Protein AF-A0A0V0GHE1-F1 (afdb_monomer_lite)

pLDDT: mean 73.99, std 7.63, range [57.22, 85.5]

Foldseek 3Di:
DVVVVVVVVVCVVVVNPDPQAPDEDEDDPPDDPVVVVCVVSVHYYDDPQDQDVNDGDPDDD

Radius of gyration: 13.26 Å; chains: 1; bounding box: 31×23×30 Å

Secondary structure (DSSP, 8-state):
-HHHHHHHHHHHHTT----GGG-EE---TT---HHHHHHHHT-EE--SSEEETTEEET---

Sequence (61 aa):
MLRIIFILARSNISGLHINWTKIYLYPVEGVIPLHSLARIIGGKVGVLPTEYLRMPLGAKS

Structure (mmCIF, N/CA/C/O backbone):
data_AF-A0A0V0GHE1-F1
#
_entry.id   AF-A0A0V0GHE1-F1
#
loop_
_atom_site.group_PDB
_atom_site.id
_atom_site.type_symbol
_atom_site.label_atom_id
_atom_site.label_alt_id
_atom_site.label_comp_id
_atom_site.label_asym_id
_atom_site.label_entity_id
_atom_site.label_seq_id
_atom_site.pdbx_PDB_ins_code
_atom_site.Cartn_x
_atom_site.Cartn_y
_atom_site.Cartn_z
_atom_site.occupancy
_atom_site.B_iso_or_equiv
_atom_site.auth_seq_id
_atom_site.auth_comp_id
_atom_site.auth_asym_id
_atom_site.auth_atom_id
_atom_site.pdbx_PDB_model_num
ATOM 1 N N . MET A 1 1 ? 5.979 13.896 1.988 1.00 57.62 1 MET A N 1
ATOM 2 C CA . MET A 1 1 ? 6.453 13.968 0.586 1.00 57.62 1 MET A CA 1
ATOM 3 C C . MET A 1 1 ? 7.877 13.426 0.437 1.00 57.62 1 MET A C 1
ATOM 5 O O . MET A 1 1 ? 8.033 12.400 -0.210 1.00 57.62 1 MET A O 1
ATOM 9 N N . LEU A 1 2 ? 8.891 13.996 1.107 1.00 57.22 2 LEU A N 1
ATOM 10 C CA . LEU A 1 2 ? 10.304 13.604 0.927 1.00 57.22 2 LEU A CA 1
ATOM 11 C C . LEU A 1 2 ? 10.610 12.110 1.197 1.00 57.22 2 LE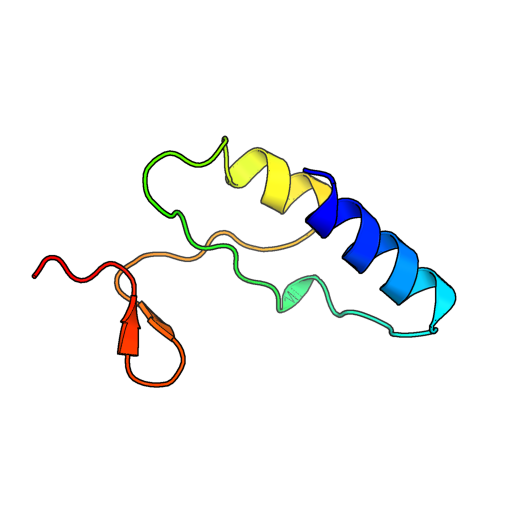U A C 1
ATOM 13 O O . LEU A 1 2 ? 11.299 11.472 0.410 1.00 57.22 2 LEU A O 1
ATOM 17 N N . ARG A 1 3 ? 10.036 11.511 2.254 1.00 60.03 3 ARG A N 1
ATOM 18 C CA . ARG A 1 3 ? 10.254 10.085 2.601 1.00 60.03 3 ARG A CA 1
ATOM 19 C C . ARG A 1 3 ? 9.759 9.104 1.529 1.00 60.03 3 ARG A C 1
ATOM 21 O O . ARG A 1 3 ? 10.389 8.076 1.324 1.00 60.03 3 ARG A O 1
ATOM 28 N N . ILE A 1 4 ? 8.667 9.429 0.834 1.00 63.22 4 ILE A N 1
ATOM 29 C CA . ILE A 1 4 ? 8.096 8.573 -0.222 1.00 63.22 4 ILE A CA 1
ATOM 30 C C . ILE A 1 4 ? 9.020 8.580 -1.445 1.00 63.22 4 ILE A C 1
ATOM 32 O O . ILE A 1 4 ? 9.329 7.526 -1.991 1.00 63.22 4 ILE A O 1
ATOM 36 N N . ILE A 1 5 ? 9.529 9.760 -1.811 1.00 66.44 5 ILE A N 1
ATOM 37 C CA . ILE A 1 5 ? 10.481 9.942 -2.916 1.00 66.44 5 ILE A CA 1
ATOM 38 C C . ILE A 1 5 ? 11.769 9.153 -2.649 1.00 66.44 5 ILE A C 1
ATOM 40 O O . ILE A 1 5 ? 12.261 8.468 -3.540 1.00 66.44 5 ILE A O 1
ATOM 44 N N . PHE A 1 6 ? 12.271 9.170 -1.409 1.00 63.16 6 PHE A N 1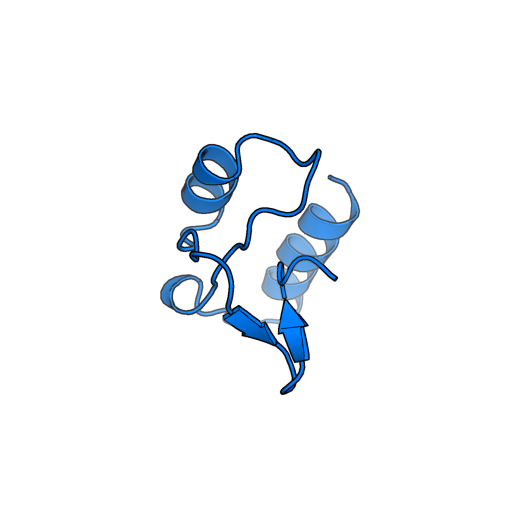
ATOM 45 C CA . PHE A 1 6 ? 13.445 8.384 -1.019 1.00 63.16 6 PHE A CA 1
ATOM 46 C C . PHE A 1 6 ? 13.238 6.870 -1.169 1.00 63.16 6 PHE A C 1
ATOM 48 O O . PHE A 1 6 ? 14.138 6.185 -1.646 1.00 63.16 6 PHE A O 1
ATOM 55 N N . ILE A 1 7 ? 12.070 6.338 -0.793 1.00 69.50 7 ILE A N 1
ATOM 56 C CA . ILE A 1 7 ? 11.766 4.902 -0.930 1.00 69.50 7 ILE A CA 1
ATOM 57 C C . ILE A 1 7 ? 11.669 4.510 -2.411 1.00 69.50 7 ILE A C 1
ATOM 59 O O . ILE A 1 7 ? 12.244 3.499 -2.814 1.00 69.50 7 ILE A O 1
ATOM 63 N N . LEU A 1 8 ? 11.005 5.337 -3.226 1.00 69.25 8 LEU A N 1
ATOM 64 C CA . LEU A 1 8 ? 10.874 5.135 -4.673 1.00 69.25 8 LEU A CA 1
ATOM 65 C C . LEU A 1 8 ? 12.237 5.139 -5.375 1.00 69.25 8 LEU A C 1
ATOM 67 O O . LEU A 1 8 ? 12.562 4.206 -6.108 1.00 69.25 8 LEU A O 1
ATOM 71 N N . ALA A 1 9 ? 13.060 6.155 -5.103 1.00 65.56 9 ALA A N 1
ATOM 72 C CA . ALA A 1 9 ? 14.398 6.269 -5.673 1.00 65.56 9 ALA A CA 1
ATOM 73 C C . ALA A 1 9 ? 15.288 5.094 -5.248 1.00 65.56 9 ALA A C 1
ATOM 75 O O . ALA A 1 9 ? 15.973 4.499 -6.078 1.00 65.56 9 ALA A O 1
ATOM 76 N N . ARG A 1 10 ? 15.232 4.703 -3.967 1.00 68.12 10 ARG A N 1
ATOM 77 C CA . ARG A 1 10 ? 16.043 3.600 -3.447 1.00 68.12 10 ARG A CA 1
ATOM 78 C C . ARG A 1 10 ? 15.662 2.257 -4.054 1.00 68.12 10 ARG A C 1
ATOM 80 O O . ARG A 1 10 ? 16.565 1.495 -4.368 1.00 68.12 10 ARG A O 1
ATOM 87 N N . SER A 1 11 ? 14.373 1.992 -4.264 1.00 65.75 11 SER A N 1
ATOM 88 C CA . SER A 1 11 ? 13.912 0.755 -4.902 1.00 65.75 11 SER A CA 1
ATOM 89 C C . SER A 1 11 ? 14.470 0.577 -6.311 1.00 65.75 11 SER A C 1
ATOM 91 O O . SER A 1 11 ? 14.878 -0.523 -6.676 1.00 65.75 11 SER A O 1
ATOM 93 N N . ASN A 1 12 ? 14.495 1.661 -7.091 1.00 63.03 12 ASN A N 1
ATOM 94 C CA . ASN A 1 12 ? 14.973 1.632 -8.471 1.00 63.03 12 ASN A CA 1
ATOM 95 C C . ASN A 1 12 ? 16.498 1.441 -8.535 1.00 63.03 12 ASN A C 1
ATOM 97 O O . ASN A 1 12 ? 17.003 0.747 -9.409 1.00 63.03 12 ASN A O 1
ATOM 101 N N . ILE A 1 13 ? 17.227 2.022 -7.575 1.00 72.00 13 ILE A N 1
ATOM 102 C CA . ILE A 1 13 ? 18.691 1.918 -7.477 1.00 72.00 13 ILE A CA 1
ATOM 103 C C . ILE A 1 13 ? 19.124 0.556 -6.911 1.00 72.00 13 ILE A C 1
ATOM 105 O O . ILE A 1 13 ? 20.164 0.033 -7.297 1.00 72.00 13 ILE A O 1
ATOM 109 N N . SER A 1 14 ? 18.340 -0.047 -6.012 1.00 72.94 14 SER A N 1
ATOM 110 C CA . SER A 1 14 ? 18.681 -1.323 -5.369 1.00 72.94 14 SER A CA 1
ATOM 111 C C . SER A 1 14 ? 18.309 -2.563 -6.190 1.00 72.94 14 SER A C 1
ATOM 113 O O . SER A 1 14 ? 18.446 -3.671 -5.680 1.00 72.94 14 SER A O 1
ATOM 115 N N . GLY A 1 15 ? 17.766 -2.403 -7.404 1.00 72.19 15 GLY A N 1
ATOM 116 C CA . GLY A 1 15 ? 17.238 -3.519 -8.202 1.00 72.19 15 GLY A CA 1
ATOM 117 C C . GLY A 1 15 ? 16.024 -4.206 -7.563 1.00 72.19 15 GLY A C 1
ATOM 118 O O . GLY A 1 15 ? 15.687 -5.336 -7.916 1.00 72.19 15 GLY A O 1
ATOM 119 N N . LEU A 1 16 ? 15.365 -3.545 -6.603 1.00 75.75 16 LEU A N 1
ATOM 120 C CA . LEU A 1 16 ? 14.185 -4.090 -5.948 1.00 75.75 16 LEU A CA 1
ATOM 121 C C . LEU A 1 16 ? 12.989 -3.870 -6.872 1.00 75.75 16 LEU A C 1
ATOM 123 O O . LEU A 1 16 ? 12.489 -2.753 -7.013 1.00 75.75 16 LEU A O 1
ATOM 127 N N . HIS A 1 17 ? 12.520 -4.946 -7.497 1.00 73.94 17 HIS A N 1
ATOM 128 C CA . HIS A 1 17 ? 11.316 -4.906 -8.315 1.00 73.94 17 HIS A CA 1
ATOM 129 C C . HIS A 1 17 ? 10.079 -4.895 -7.406 1.00 73.94 17 HIS A C 1
ATOM 131 O O . HIS A 1 17 ? 9.514 -5.936 -7.063 1.00 73.94 17 HIS A O 1
ATOM 137 N N . ILE A 1 18 ? 9.680 -3.701 -6.959 1.00 74.62 18 ILE A N 1
ATOM 138 C CA . ILE A 1 18 ? 8.447 -3.525 -6.191 1.00 74.62 18 ILE A CA 1
ATOM 139 C C . ILE A 1 18 ? 7.259 -3.846 -7.093 1.00 74.62 18 ILE A C 1
ATOM 141 O O . ILE A 1 18 ? 7.029 -3.201 -8.114 1.00 74.62 18 ILE A O 1
ATOM 145 N N . ASN A 1 19 ? 6.459 -4.826 -6.677 1.00 78.00 19 ASN A N 1
ATOM 146 C CA . ASN A 1 19 ? 5.190 -5.104 -7.326 1.00 78.00 19 ASN A CA 1
ATOM 147 C C . ASN A 1 19 ? 4.123 -4.116 -6.834 1.00 78.00 19 ASN A C 1
ATOM 149 O O . ASN A 1 19 ? 3.431 -4.359 -5.842 1.00 78.00 19 ASN A O 1
ATOM 153 N N . TRP A 1 20 ? 3.979 -3.018 -7.571 1.00 76.12 20 TRP A N 1
ATOM 154 C CA . TRP A 1 20 ? 3.032 -1.942 -7.277 1.00 76.12 20 TRP A CA 1
ATOM 155 C C . TRP A 1 20 ? 1.574 -2.414 -7.178 1.00 76.12 20 TRP A C 1
ATOM 157 O O . TRP A 1 20 ? 0.823 -1.907 -6.348 1.00 76.12 20 TRP A O 1
ATOM 167 N N . THR A 1 21 ? 1.191 -3.468 -7.910 1.00 78.44 21 THR A N 1
ATOM 168 C CA . THR A 1 21 ? -0.187 -4.000 -7.896 1.00 78.44 21 THR A CA 1
ATOM 169 C C . THR A 1 21 ? -0.611 -4.607 -6.554 1.00 78.44 21 THR A C 1
ATOM 171 O O . THR A 1 21 ? -1.809 -4.771 -6.309 1.00 78.44 21 THR A O 1
ATOM 174 N N . LYS A 1 22 ? 0.355 -4.930 -5.680 1.00 80.88 22 LYS A N 1
ATOM 175 C CA . LYS A 1 22 ? 0.121 -5.459 -4.327 1.00 80.88 22 LYS A CA 1
ATOM 176 C C . LYS A 1 22 ? 0.107 -4.374 -3.244 1.00 80.88 22 LYS A C 1
ATOM 178 O O . LYS A 1 22 ? -0.120 -4.697 -2.081 1.00 80.88 22 LYS A O 1
ATOM 183 N N . ILE A 1 23 ? 0.353 -3.112 -3.598 1.00 82.25 23 ILE A N 1
ATOM 184 C CA . ILE A 1 23 ? 0.389 -2.012 -2.632 1.00 82.25 23 ILE A CA 1
ATOM 185 C C . ILE A 1 23 ? -1.023 -1.494 -2.379 1.00 82.25 23 ILE A C 1
ATOM 187 O O . ILE A 1 23 ? -1.729 -1.098 -3.307 1.00 82.25 23 ILE A O 1
ATOM 191 N N . TYR A 1 24 ? -1.386 -1.441 -1.098 1.00 83.19 24 TYR A N 1
ATOM 192 C CA . TYR A 1 24 ? -2.611 -0.820 -0.615 1.00 83.19 24 TYR A C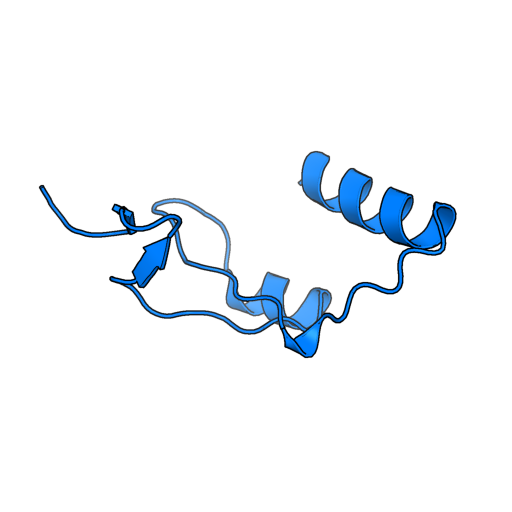A 1
ATOM 193 C C . TYR A 1 24 ? -2.277 0.439 0.180 1.00 83.19 24 TYR A C 1
ATOM 195 O O . TYR A 1 24 ? -1.440 0.418 1.082 1.00 83.19 24 TYR A O 1
ATOM 203 N N . LEU A 1 25 ? -2.937 1.539 -0.166 1.00 83.69 25 LEU A N 1
ATOM 204 C CA . LEU A 1 25 ? -2.869 2.800 0.552 1.00 83.69 25 LEU A CA 1
ATOM 205 C C . LEU A 1 25 ? -4.118 2.934 1.412 1.00 83.69 25 LEU A C 1
ATOM 207 O O . LEU A 1 25 ? -5.225 2.877 0.883 1.00 83.69 25 LEU A O 1
ATOM 211 N N . TYR A 1 26 ? -3.946 3.161 2.709 1.00 83.12 26 TYR A N 1
ATOM 212 C CA . TYR A 1 26 ? -5.060 3.356 3.632 1.00 83.12 26 TYR A CA 1
ATOM 213 C C . TYR A 1 26 ? -5.179 4.830 4.024 1.00 83.12 26 TYR A C 1
ATOM 215 O O . TYR A 1 26 ? -4.157 5.459 4.321 1.00 83.12 26 TYR A O 1
ATOM 223 N N . PRO A 1 27 ? -6.396 5.402 4.006 1.00 74.50 27 PRO A N 1
ATOM 224 C CA . PRO A 1 27 ? -6.610 6.777 4.426 1.00 74.50 27 PRO A CA 1
ATOM 225 C C . PRO A 1 27 ? -6.417 6.881 5.937 1.00 74.50 27 PRO A C 1
ATOM 227 O O . PRO A 1 27 ? -7.105 6.221 6.703 1.00 74.50 27 PRO A O 1
ATOM 230 N N . VAL A 1 28 ? -5.475 7.716 6.363 1.00 72.31 28 VAL A N 1
ATOM 231 C CA . VAL A 1 28 ? -5.313 8.117 7.765 1.00 72.31 28 VAL A CA 1
ATOM 232 C C . VAL A 1 28 ? -5.750 9.574 7.858 1.00 72.31 28 VAL A C 1
ATOM 234 O O . VAL A 1 28 ? -5.475 10.353 6.941 1.00 72.31 28 VAL A O 1
ATOM 237 N N . GLU A 1 29 ? -6.479 9.922 8.918 1.00 67.31 29 GLU A N 1
ATOM 238 C CA . GLU A 1 29 ? -7.075 11.249 9.096 1.00 67.31 29 GLU A CA 1
ATOM 239 C C . GLU A 1 29 ? -6.063 12.377 8.810 1.00 67.31 29 GLU A C 1
ATOM 241 O O . GLU A 1 29 ? -4.929 12.359 9.289 1.00 67.31 29 GLU A O 1
ATOM 246 N N . GLY A 1 30 ? -6.462 13.349 7.978 1.00 64.69 30 GLY A N 1
ATOM 247 C CA . GLY A 1 30 ? -5.657 14.535 7.651 1.00 64.69 30 GLY A CA 1
ATOM 248 C C . GLY A 1 30 ? -4.652 14.400 6.496 1.00 64.69 30 GLY A C 1
ATOM 249 O O . GLY A 1 30 ? -3.934 15.359 6.212 1.00 64.69 30 GLY A O 1
ATOM 250 N N . VAL A 1 31 ? -4.582 13.262 5.795 1.00 63.06 31 VAL A N 1
ATOM 251 C CA . VAL A 1 31 ? -3.617 13.055 4.697 1.00 63.06 31 VAL A CA 1
ATOM 252 C C . VAL A 1 31 ? -4.280 13.196 3.314 1.00 63.06 31 VAL A C 1
ATOM 254 O O . VAL A 1 31 ? -5.281 12.541 3.053 1.00 63.06 31 VAL A O 1
ATOM 257 N N . ILE A 1 32 ? -3.687 14.071 2.473 1.00 67.50 32 ILE A N 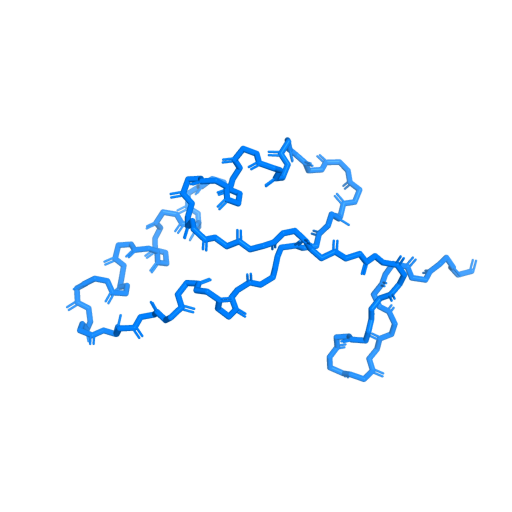1
ATOM 258 C CA . ILE A 1 32 ? -3.723 14.280 0.991 1.00 67.50 32 ILE A CA 1
ATOM 259 C C . ILE A 1 32 ? -4.667 13.361 0.181 1.00 67.50 32 ILE A C 1
ATOM 261 O O . ILE A 1 32 ? -4.730 12.175 0.481 1.00 67.50 32 ILE A O 1
ATOM 265 N N . PRO A 1 33 ? -5.279 13.815 -0.943 1.00 78.94 33 PRO A N 1
ATOM 266 C CA . PRO A 1 33 ? -6.074 12.961 -1.840 1.00 78.94 33 PRO A CA 1
ATOM 267 C C . PRO A 1 33 ? -5.347 11.664 -2.238 1.00 78.94 33 PRO A C 1
ATOM 269 O O . PRO A 1 33 ? -4.543 11.618 -3.173 1.00 78.94 33 PRO A O 1
ATOM 272 N N . LEU A 1 34 ? -5.662 10.587 -1.516 1.00 80.75 34 LEU A N 1
ATOM 273 C CA . LEU A 1 34 ? -4.976 9.297 -1.577 1.00 80.75 34 LEU A CA 1
ATOM 274 C C . LEU A 1 34 ? -5.147 8.624 -2.939 1.00 80.75 34 LEU A C 1
ATOM 276 O O . LEU A 1 34 ? -4.249 7.932 -3.411 1.00 80.75 34 LEU A O 1
ATOM 280 N N . HIS A 1 35 ? -6.266 8.907 -3.606 1.00 80.19 35 HIS A N 1
ATOM 281 C CA . HIS A 1 35 ? -6.528 8.502 -4.983 1.00 80.19 35 HIS A CA 1
ATOM 282 C C . HIS A 1 35 ? -5.493 9.047 -5.971 1.00 80.19 35 HIS A C 1
ATOM 284 O O . HIS A 1 35 ? -5.037 8.309 -6.845 1.00 80.19 35 HIS A O 1
ATOM 290 N N . SER A 1 36 ? -5.082 10.310 -5.827 1.00 81.81 36 SER A N 1
ATOM 291 C CA . SER A 1 36 ? -4.060 10.902 -6.695 1.00 81.81 36 SER A CA 1
ATOM 292 C C . SER A 1 36 ? -2.720 10.205 -6.504 1.00 81.81 36 SER A C 1
ATOM 294 O O . SER A 1 36 ? -2.040 9.910 -7.483 1.00 81.81 36 SER A O 1
ATOM 296 N N . LEU A 1 37 ? -2.371 9.884 -5.256 1.00 79.88 37 LEU A N 1
ATOM 297 C CA . LEU A 1 37 ? -1.142 9.163 -4.944 1.00 79.88 37 LEU A CA 1
ATOM 298 C C . LEU A 1 37 ? -1.182 7.729 -5.479 1.00 79.88 37 LEU A C 1
ATOM 300 O O . LEU A 1 37 ? -0.258 7.330 -6.180 1.00 79.88 37 LEU A O 1
ATOM 304 N N . ALA A 1 38 ? -2.264 6.992 -5.218 1.00 81.88 38 ALA A N 1
ATOM 305 C CA . ALA A 1 38 ? -2.476 5.636 -5.720 1.00 81.88 38 ALA A CA 1
ATOM 306 C C . ALA A 1 38 ? -2.327 5.569 -7.248 1.00 81.88 38 ALA A C 1
ATOM 308 O O . ALA A 1 38 ? -1.652 4.680 -7.763 1.00 81.88 38 ALA A O 1
ATOM 309 N N . ARG A 1 39 ? -2.863 6.571 -7.959 1.00 81.94 39 ARG A N 1
ATOM 310 C CA . ARG A 1 39 ? -2.721 6.709 -9.413 1.00 81.94 39 ARG A CA 1
ATOM 311 C C . ARG A 1 39 ? -1.277 6.960 -9.857 1.00 81.94 39 ARG A C 1
ATOM 313 O O . ARG A 1 39 ? -0.866 6.393 -10.859 1.00 81.94 39 ARG A O 1
ATOM 320 N N . ILE A 1 40 ? -0.516 7.786 -9.134 1.00 81.75 40 ILE A N 1
ATOM 321 C CA . ILE A 1 40 ? 0.893 8.081 -9.458 1.00 81.75 40 ILE A CA 1
ATOM 322 C C . ILE A 1 40 ? 1.777 6.843 -9.262 1.00 81.75 40 ILE A C 1
ATOM 324 O O . ILE A 1 40 ? 2.671 6.608 -10.068 1.00 81.75 40 ILE A O 1
ATOM 328 N N . ILE A 1 41 ? 1.533 6.052 -8.212 1.00 78.31 41 ILE A N 1
ATOM 329 C CA . ILE A 1 41 ? 2.383 4.897 -7.875 1.00 78.31 41 ILE A CA 1
ATOM 330 C C . ILE A 1 41 ? 1.865 3.552 -8.411 1.00 78.31 41 ILE A C 1
ATOM 332 O O . ILE A 1 41 ? 2.519 2.537 -8.210 1.00 78.31 41 ILE A O 1
ATOM 336 N N . GLY A 1 42 ? 0.699 3.510 -9.063 1.00 79.75 42 GLY A N 1
ATOM 337 C CA . GLY A 1 42 ? 0.089 2.262 -9.550 1.00 79.75 42 GLY A CA 1
ATOM 338 C C . GLY A 1 42 ? -0.431 1.332 -8.442 1.00 79.75 42 GLY A C 1
ATOM 339 O O . GLY A 1 42 ? -0.560 0.128 -8.660 1.00 79.75 42 GLY A O 1
ATOM 340 N N . GLY A 1 43 ? -0.701 1.881 -7.253 1.00 83.00 43 GLY A N 1
ATOM 341 C CA . GLY A 1 43 ? -1.248 1.163 -6.097 1.00 83.00 43 GLY A CA 1
ATOM 342 C C . GLY A 1 43 ? -2.775 1.252 -6.008 1.00 83.00 43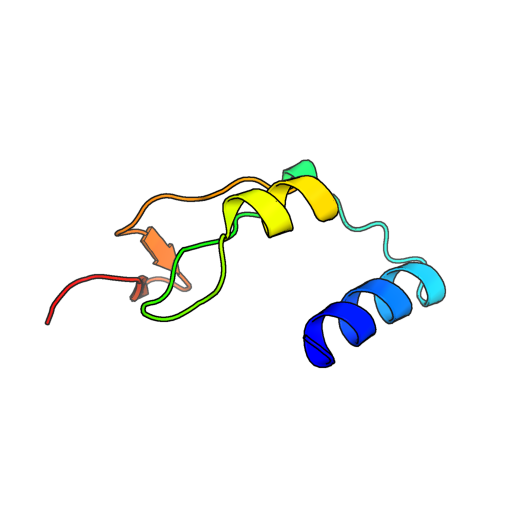 GLY A C 1
ATOM 343 O O . GLY A 1 43 ? -3.418 1.980 -6.765 1.00 83.00 43 GLY A O 1
ATOM 344 N N . LYS A 1 44 ? -3.374 0.530 -5.057 1.00 85.50 44 LYS A N 1
ATOM 345 C CA . LYS A 1 44 ? -4.825 0.539 -4.796 1.00 85.50 44 LYS A CA 1
ATOM 346 C C . LYS A 1 44 ? -5.141 1.269 -3.496 1.00 85.50 44 LYS A C 1
ATOM 348 O O . LYS A 1 44 ? -4.365 1.211 -2.550 1.00 85.50 44 LYS A O 1
ATOM 353 N N . VAL A 1 45 ? -6.291 1.933 -3.424 1.00 83.94 45 VAL A N 1
ATOM 354 C CA . VAL A 1 45 ? -6.792 2.487 -2.158 1.00 83.94 45 VAL A CA 1
ATOM 355 C C . VAL A 1 45 ? -7.539 1.384 -1.408 1.00 83.94 45 VAL A C 1
ATOM 357 O O . VAL A 1 45 ? -8.427 0.749 -1.972 1.00 83.94 45 VAL A O 1
ATOM 360 N N . GLY A 1 46 ? -7.136 1.122 -0.167 1.00 81.81 46 GLY A N 1
ATOM 361 C CA . GLY A 1 46 ? -7.787 0.182 0.741 1.00 81.81 46 GLY A CA 1
ATOM 362 C C . GLY A 1 46 ? -8.886 0.847 1.573 1.00 81.81 46 GLY A C 1
ATOM 363 O O . GLY A 1 46 ? -8.932 2.071 1.704 1.00 81.81 46 GLY A O 1
ATOM 364 N N . VAL A 1 47 ? -9.767 0.025 2.144 1.00 80.00 47 VAL A N 1
ATOM 365 C CA . VAL A 1 47 ? -10.905 0.453 2.974 1.00 80.00 47 VAL A CA 1
ATOM 366 C C . VAL A 1 47 ? -10.622 0.121 4.443 1.00 80.00 47 VAL A C 1
ATOM 368 O O . VAL A 1 47 ? -9.954 -0.868 4.733 1.00 80.00 47 VAL A O 1
ATOM 371 N N . LEU A 1 48 ? -11.103 0.962 5.362 1.00 77.94 48 LEU A N 1
ATOM 372 C CA . LEU A 1 48 ? -11.025 0.756 6.813 1.00 77.94 48 LEU A CA 1
ATOM 373 C C . LEU A 1 48 ? -12.377 0.262 7.373 1.00 77.94 48 LEU A C 1
ATOM 375 O O . LEU A 1 48 ? -13.411 0.603 6.795 1.00 77.94 48 LEU A O 1
ATOM 379 N N . PRO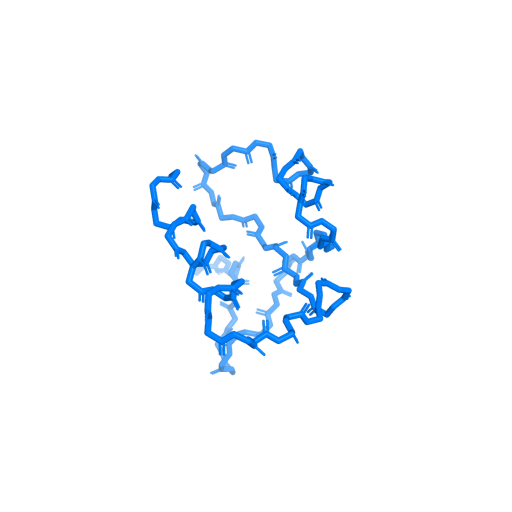 A 1 49 ? -12.402 -0.464 8.510 1.00 72.50 49 PRO A N 1
ATOM 380 C CA . PRO A 1 49 ? -11.249 -0.906 9.296 1.00 72.50 49 PRO A CA 1
ATOM 381 C C . PRO A 1 49 ? -10.528 -2.082 8.624 1.00 72.50 49 PRO A C 1
ATOM 383 O O . PRO A 1 49 ? -11.160 -2.976 8.070 1.00 72.50 49 PRO A O 1
ATOM 386 N N . THR A 1 50 ? -9.197 -2.081 8.671 1.00 77.06 50 THR A N 1
ATOM 387 C CA . THR A 1 50 ? -8.370 -3.204 8.193 1.00 77.06 50 THR A CA 1
ATOM 388 C C . THR A 1 50 ? -7.517 -3.726 9.335 1.00 77.06 50 THR A C 1
ATOM 390 O O . THR A 1 50 ? -7.163 -2.971 10.236 1.00 77.06 50 THR A O 1
ATOM 393 N N . GLU A 1 51 ? -7.111 -4.989 9.285 1.00 74.38 51 GLU A N 1
ATOM 394 C CA . GLU A 1 51 ? -6.073 -5.486 10.182 1.00 74.38 51 GLU A CA 1
ATOM 395 C C . GLU A 1 51 ? -4.692 -5.178 9.597 1.00 74.38 51 GLU A C 1
ATOM 397 O O . GLU A 1 51 ? -4.342 -5.628 8.505 1.00 74.38 51 GLU A O 1
ATOM 402 N N . TYR A 1 52 ? -3.891 -4.404 10.326 1.00 76.56 52 TYR A N 1
ATOM 403 C CA . TYR A 1 52 ? -2.472 -4.211 10.046 1.00 76.56 52 TYR A CA 1
ATOM 404 C C . TYR A 1 52 ? -1.675 -4.785 11.210 1.00 76.56 52 TYR A C 1
ATOM 406 O O . TYR A 1 52 ? -1.862 -4.371 12.349 1.00 76.56 52 TYR A O 1
ATOM 414 N N . LEU A 1 53 ? -0.808 -5.768 10.944 1.00 78.69 53 LEU A N 1
ATOM 415 C CA . LEU A 1 53 ? -0.038 -6.469 11.985 1.00 78.69 53 LEU A CA 1
ATOM 416 C C . LEU A 1 53 ? -0.914 -7.038 13.120 1.00 78.69 53 LEU A C 1
ATOM 418 O O . LEU A 1 53 ? -0.508 -7.033 14.278 1.00 78.69 53 LEU A O 1
ATOM 422 N N . ARG A 1 54 ? -2.112 -7.545 12.785 1.00 81.12 54 ARG A N 1
ATOM 423 C CA . ARG A 1 54 ? -3.111 -8.053 13.750 1.00 81.12 54 ARG A CA 1
ATOM 424 C C . ARG A 1 54 ? -3.652 -6.978 14.707 1.00 81.12 54 ARG A C 1
ATOM 426 O O . ARG A 1 54 ? -4.188 -7.308 15.759 1.00 81.12 54 ARG A O 1
ATOM 433 N N . MET A 1 55 ? -3.511 -5.703 14.348 1.00 77.25 55 MET A N 1
ATOM 434 C CA . MET A 1 55 ? -4.116 -4.569 15.040 1.00 77.25 55 MET A CA 1
ATOM 435 C C . MET A 1 55 ? -5.158 -3.913 14.128 1.00 77.25 55 MET A C 1
ATOM 437 O O . MET A 1 55 ? -4.891 -3.730 12.935 1.00 77.25 55 MET A O 1
ATOM 441 N N . PRO A 1 56 ? -6.338 -3.548 14.655 1.00 77.44 56 PRO A N 1
ATOM 442 C CA . PRO A 1 56 ? -7.358 -2.883 13.865 1.00 77.44 56 PRO A CA 1
ATOM 443 C C . PRO A 1 56 ? -6.913 -1.450 13.559 1.00 77.44 56 PRO A C 1
ATOM 445 O O . PRO A 1 56 ? -6.829 -0.588 14.432 1.00 77.44 56 PRO A O 1
ATOM 448 N N . LEU A 1 57 ? -6.609 -1.192 12.294 1.00 78.06 57 LEU A N 1
ATOM 449 C CA . LEU A 1 57 ? -6.305 0.135 11.788 1.00 78.06 57 LEU A CA 1
ATOM 450 C C . LEU A 1 57 ? -7.624 0.859 11.500 1.00 78.06 57 LEU A C 1
ATOM 452 O O . LEU A 1 57 ? -8.493 0.321 10.811 1.00 78.06 57 LEU A O 1
ATOM 456 N N . GLY A 1 58 ? -7.773 2.082 12.012 1.00 70.62 58 GLY A N 1
ATOM 457 C CA . GLY A 1 58 ? -8.978 2.888 11.794 1.00 70.62 58 GLY A CA 1
ATOM 458 C C . GLY A 1 58 ? -10.207 2.449 12.596 1.00 70.62 58 GLY A C 1
ATOM 459 O O . GLY A 1 58 ? -11.294 2.969 12.351 1.00 70.62 58 GLY A O 1
ATOM 460 N N . ALA A 1 59 ? -10.063 1.518 13.548 1.00 67.00 59 ALA A N 1
ATOM 461 C CA . ALA A 1 59 ? -11.094 1.312 14.559 1.00 67.00 59 ALA A CA 1
ATOM 462 C C . ALA A 1 59 ? -11.154 2.547 15.467 1.00 67.00 59 ALA A C 1
ATOM 464 O O . ALA A 1 59 ? -10.131 2.988 15.992 1.00 67.00 59 ALA A O 1
ATOM 465 N N . LYS A 1 60 ? -12.352 3.118 15.624 1.00 60.81 60 LYS A N 1
ATOM 466 C CA . LYS A 1 60 ? -12.599 4.135 16.647 1.00 60.81 60 LYS A CA 1
ATOM 467 C C . LYS A 1 60 ? -12.530 3.443 18.008 1.00 60.81 60 LYS A C 1
ATOM 469 O O . LYS A 1 60 ? -13.156 2.397 18.175 1.00 60.81 60 LYS A O 1
ATOM 474 N N . SER A 1 61 ? -11.718 4.000 18.906 1.00 59.00 61 SER A N 1
ATOM 475 C CA . SER A 1 61 ? -11.674 3.589 20.311 1.00 59.00 61 SER A CA 1
ATOM 476 C C . SER A 1 61 ? -13.000 3.854 21.007 1.00 59.00 61 SER A C 1
ATOM 478 O O . SER A 1 61 ? -13.718 4.785 20.577 1.00 59.00 61 SER A O 1
#

Organism: Solanum chacoense (NCBI:txid4108)